Protein AF-X0T9J2-F1 (afdb_monomer_lite)

Organism: NCBI:txid412755

Radius of gyration: 12.71 Å; chains: 1; bounding box: 30×25×27 Å

pLDDT: mean 72.71, std 13.19, range [45.38, 89.12]

Foldseek 3Di:
DPPVVVPQWDADPVRWIWGWPDKFWDPVVVVVVVVVVVVDDKDKDWDDCPPVPVCVVVVTIMMIIIDTD

Secondary structure (DSSP, 8-state):
--HHHH-SEEE-TT--EEEEEEEEESHHHHHHHHHHHHHS-EEEEEEP-TT-HHHHTTTPPEEEEEEE-

Structure (mmCIF, N/CA/C/O backbone):
data_AF-X0T9J2-F1
#
_entry.id   AF-X0T9J2-F1
#
loop_
_atom_site.group_PDB
_atom_site.id
_atom_site.type_symbol
_atom_site.label_atom_id
_atom_site.label_alt_id
_atom_site.label_comp_id
_atom_site.label_asym_id
_atom_site.label_entity_id
_atom_site.label_seq_id
_atom_site.pdbx_PDB_ins_code
_atom_site.Cartn_x
_atom_site.Cartn_y
_atom_site.Cartn_z
_atom_site.occupancy
_atom_site.B_iso_or_equiv
_atom_site.auth_seq_id
_atom_site.auth_comp_id
_atom_site.auth_asym_id
_atom_site.auth_atom_id
_atom_site.pdbx_PDB_model_num
ATOM 1 N N . MET A 1 1 ? 17.945 8.519 -0.493 1.00 46.34 1 MET A N 1
ATOM 2 C CA . MET A 1 1 ? 17.687 7.220 0.173 1.00 46.34 1 MET A CA 1
ATOM 3 C C . MET A 1 1 ? 17.016 7.359 1.551 1.00 46.34 1 MET A C 1
ATOM 5 O O . MET A 1 1 ? 16.897 6.348 2.216 1.00 46.34 1 MET A O 1
ATOM 9 N N . ALA A 1 2 ? 16.551 8.540 1.998 1.00 51.12 2 ALA A N 1
ATOM 10 C CA . ALA A 1 2 ? 16.063 8.716 3.381 1.00 51.12 2 ALA A CA 1
ATOM 11 C C . ALA A 1 2 ? 14.564 9.057 3.512 1.00 51.12 2 ALA A C 1
ATOM 13 O O . ALA A 1 2 ? 13.951 8.720 4.517 1.00 51.12 2 ALA A O 1
ATOM 14 N N . GLU A 1 3 ? 13.944 9.692 2.516 1.00 52.62 3 GLU A N 1
ATOM 15 C CA . GLU A 1 3 ? 12.553 10.157 2.648 1.00 52.62 3 GLU A CA 1
ATOM 16 C C . GLU A 1 3 ? 11.533 9.016 2.637 1.00 52.62 3 GLU A C 1
ATOM 18 O O . GLU A 1 3 ? 10.569 9.040 3.393 1.00 52.62 3 GLU A O 1
ATOM 23 N N . 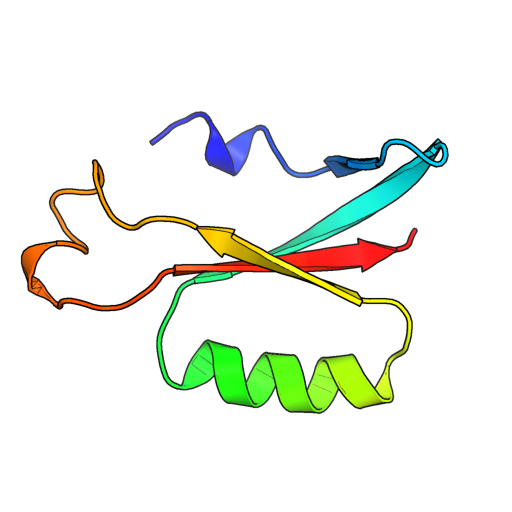GLU A 1 4 ? 11.761 7.956 1.865 1.00 52.88 4 GLU A N 1
ATOM 24 C CA . GLU A 1 4 ? 10.813 6.839 1.832 1.00 52.88 4 GLU A CA 1
ATOM 25 C C . GLU A 1 4 ? 10.908 5.926 3.050 1.00 52.88 4 GLU A C 1
ATOM 27 O O . GLU A 1 4 ? 9.926 5.278 3.393 1.00 52.88 4 GLU A O 1
ATOM 32 N N . GLU A 1 5 ? 12.036 5.882 3.750 1.00 54.09 5 GLU A N 1
ATOM 33 C CA . GLU A 1 5 ? 12.124 5.119 4.999 1.00 54.09 5 GLU A CA 1
ATOM 34 C C . GLU A 1 5 ? 11.370 5.826 6.140 1.00 54.09 5 GLU A C 1
ATOM 36 O O . GLU A 1 5 ? 10.792 5.172 7.006 1.00 54.09 5 GLU A O 1
ATOM 41 N N . LEU A 1 6 ? 11.283 7.160 6.076 1.00 58.41 6 LEU A N 1
ATOM 42 C CA . LEU A 1 6 ? 10.558 7.995 7.036 1.00 58.41 6 LEU A CA 1
ATOM 43 C C . LEU A 1 6 ? 9.039 7.974 6.815 1.00 58.41 6 LEU A C 1
ATOM 45 O O . LEU A 1 6 ? 8.275 8.026 7.779 1.00 58.41 6 LEU A O 1
ATOM 49 N N . ILE A 1 7 ? 8.577 7.870 5.565 1.00 68.25 7 ILE A N 1
ATOM 50 C CA . ILE A 1 7 ? 7.139 7.856 5.264 1.00 68.25 7 ILE A CA 1
ATOM 51 C C . ILE A 1 7 ? 6.605 6.419 5.380 1.00 68.25 7 ILE A C 1
ATOM 53 O O . ILE A 1 7 ? 6.428 5.708 4.383 1.00 68.25 7 ILE A O 1
ATOM 57 N N . GLN A 1 8 ? 6.371 5.980 6.618 1.00 74.75 8 GLN A N 1
ATOM 58 C CA . GLN A 1 8 ? 5.663 4.731 6.934 1.00 74.75 8 GLN A CA 1
ATOM 59 C C . GLN A 1 8 ? 4.150 4.936 7.072 1.00 74.75 8 GLN A C 1
ATOM 61 O O . GLN A 1 8 ? 3.372 4.007 6.855 1.00 74.75 8 GLN A O 1
ATOM 66 N N . GLU A 1 9 ? 3.735 6.155 7.406 1.00 82.56 9 GLU A N 1
ATOM 67 C CA . GLU A 1 9 ? 2.352 6.524 7.678 1.00 82.56 9 GLU A CA 1
ATOM 68 C C . GLU A 1 9 ? 2.026 7.853 6.993 1.00 82.56 9 GLU A C 1
ATOM 70 O O . GLU A 1 9 ? 2.879 8.726 6.833 1.00 82.56 9 GLU A O 1
ATOM 75 N N . ARG A 1 10 ? 0.778 7.983 6.562 1.00 84.00 10 ARG A N 1
ATOM 76 C CA . ARG A 1 10 ? 0.241 9.094 5.781 1.00 84.00 10 ARG A CA 1
ATOM 77 C C . ARG A 1 10 ? -1.145 9.430 6.311 1.00 84.00 10 ARG A C 1
ATOM 79 O O . ARG A 1 10 ? -1.898 8.533 6.680 1.00 84.00 10 ARG A O 1
ATOM 86 N N . ILE A 1 11 ? -1.505 10.707 6.287 1.00 84.75 11 ILE A N 1
ATOM 87 C CA . ILE A 1 11 ? -2.882 11.151 6.506 1.00 84.75 11 ILE A CA 1
ATOM 88 C C . ILE A 1 11 ? -3.351 11.819 5.217 1.00 84.75 11 ILE A C 1
ATOM 90 O O . ILE A 1 11 ? -2.639 12.649 4.659 1.00 84.75 11 ILE A O 1
ATOM 94 N N . ASP A 1 12 ? -4.497 11.385 4.714 1.00 85.00 12 ASP A N 1
ATOM 95 C CA . ASP A 1 12 ? -5.150 11.967 3.541 1.00 85.00 12 ASP A CA 1
ATOM 96 C C . ASP A 1 12 ? -5.953 13.231 3.908 1.00 85.00 12 ASP A C 1
ATOM 98 O O . ASP A 1 12 ? -6.200 13.490 5.086 1.00 85.00 12 ASP A O 1
ATOM 102 N N . GLU A 1 13 ? -6.365 14.018 2.912 1.00 83.56 13 GLU A N 1
ATOM 103 C CA . GLU A 1 13 ? -7.148 15.250 3.089 1.00 83.56 13 GLU A CA 1
ATOM 104 C C . GLU A 1 13 ? -8.481 15.028 3.825 1.00 83.56 13 GLU A C 1
ATOM 106 O O . GLU A 1 13 ? -8.944 15.912 4.545 1.00 83.56 13 GLU A O 1
ATOM 111 N N . GLU A 1 14 ? -9.066 13.830 3.739 1.00 83.56 14 GLU A N 1
ATOM 112 C CA . GLU A 1 14 ? -10.259 13.446 4.504 1.00 83.56 14 GLU A CA 1
ATOM 113 C C . GLU A 1 14 ? -9.956 13.081 5.975 1.00 83.56 14 GLU A C 1
ATOM 115 O O . GLU A 1 14 ? -10.858 12.727 6.735 1.00 83.56 14 GLU A O 1
ATOM 120 N N . GLY A 1 15 ? -8.689 13.124 6.403 1.00 87.06 15 GLY A N 1
ATOM 121 C CA . GLY A 1 15 ? -8.249 12.713 7.742 1.00 87.06 15 GLY A CA 1
ATOM 122 C C . GLY A 1 15 ? -8.064 11.199 7.904 1.00 87.06 15 GLY A C 1
ATOM 123 O O . GLY A 1 15 ? -7.824 10.715 9.013 1.00 87.06 15 GLY A O 1
ATOM 124 N N . ASN A 1 16 ? -8.154 10.435 6.812 1.00 88.25 16 ASN A N 1
ATOM 125 C CA . ASN A 1 16 ? -7.936 8.990 6.810 1.00 88.25 16 ASN A CA 1
ATOM 126 C C . ASN A 1 16 ? -6.452 8.666 7.027 1.00 88.25 16 ASN A C 1
ATOM 128 O O . ASN A 1 16 ? -5.591 9.232 6.352 1.00 88.25 16 ASN A O 1
ATOM 132 N N . ARG A 1 17 ? -6.148 7.733 7.938 1.00 88.94 17 ARG A N 1
ATOM 133 C CA . ARG A 1 17 ? -4.781 7.249 8.171 1.00 88.94 17 ARG A CA 1
ATOM 134 C C . ARG A 1 17 ? -4.465 6.082 7.252 1.00 88.94 17 ARG A C 1
ATOM 136 O O . ARG A 1 17 ? -5.242 5.142 7.116 1.00 88.94 17 ARG A O 1
ATOM 143 N N . TRP A 1 18 ? -3.287 6.142 6.666 1.00 89.12 18 TRP A N 1
ATOM 144 C CA . TRP A 1 18 ? -2.796 5.217 5.670 1.00 89.12 18 TRP A CA 1
ATOM 145 C C . TRP A 1 18 ? -1.426 4.731 6.103 1.00 89.12 18 TRP A C 1
ATOM 147 O O . TRP A 1 18 ? -0.538 5.533 6.384 1.00 89.12 18 TRP A O 1
ATOM 157 N N . ARG A 1 19 ? -1.231 3.419 6.130 1.00 86.56 19 ARG A N 1
ATOM 158 C CA . ARG A 1 19 ? 0.063 2.815 6.430 1.00 86.56 19 ARG A CA 1
ATOM 159 C C . ARG A 1 19 ? 0.670 2.256 5.158 1.00 86.56 19 ARG A C 1
ATOM 161 O O . ARG A 1 19 ? 0.018 1.492 4.445 1.00 86.56 19 ARG A O 1
ATOM 168 N N . LYS A 1 20 ? 1.919 2.616 4.874 1.00 86.69 20 LYS A N 1
ATOM 169 C CA . LYS A 1 20 ? 2.651 2.058 3.741 1.00 86.69 20 LYS A CA 1
ATOM 170 C C . LYS A 1 20 ? 2.961 0.598 4.027 1.00 86.69 20 LYS A C 1
ATOM 172 O O . LYS A 1 20 ? 3.651 0.287 4.997 1.00 86.69 20 LYS A O 1
ATOM 177 N N . VAL A 1 21 ? 2.466 -0.286 3.173 1.00 84.25 21 VAL A N 1
ATOM 178 C CA . VAL A 1 21 ? 2.737 -1.729 3.263 1.00 84.25 21 VAL A CA 1
ATOM 179 C C . VAL A 1 21 ? 3.686 -2.200 2.171 1.00 84.25 21 VAL A C 1
ATOM 181 O O . VAL A 1 21 ? 4.328 -3.233 2.329 1.00 84.25 21 VAL A O 1
ATOM 184 N N . TYR A 1 22 ? 3.793 -1.445 1.075 1.00 81.69 22 TYR A N 1
ATOM 185 C CA . TYR A 1 22 ? 4.626 -1.815 -0.060 1.00 81.69 22 TYR A CA 1
ATOM 186 C C . TYR A 1 22 ? 5.145 -0.582 -0.801 1.00 81.69 22 TYR A C 1
ATOM 188 O O . TYR A 1 22 ? 4.434 0.414 -0.955 1.00 81.69 22 TYR A O 1
ATOM 196 N N . PHE A 1 23 ? 6.381 -0.678 -1.280 1.00 81.00 23 PHE A N 1
ATOM 197 C CA . PHE A 1 23 ? 6.986 0.273 -2.199 1.00 81.00 23 PHE A CA 1
ATOM 198 C C . PHE A 1 23 ? 7.876 -0.480 -3.190 1.00 81.00 23 PHE A C 1
ATOM 200 O O . PHE A 1 23 ? 8.797 -1.183 -2.774 1.00 81.00 23 PHE A O 1
ATOM 207 N N . GLY A 1 24 ? 7.581 -0.367 -4.482 1.00 76.94 24 GLY A N 1
ATOM 208 C CA . GLY A 1 24 ? 8.307 -1.071 -5.536 1.00 76.94 24 GLY A CA 1
ATOM 209 C C . GLY A 1 24 ? 7.567 -1.069 -6.872 1.00 76.94 24 GLY A C 1
ATOM 210 O O . GLY A 1 24 ? 6.410 -0.662 -6.958 1.00 76.94 24 GLY A O 1
ATOM 211 N N . GLY A 1 25 ? 8.254 -1.505 -7.925 1.00 77.31 25 GLY A N 1
ATOM 212 C CA . GLY A 1 25 ? 7.724 -1.606 -9.287 1.00 77.31 25 GLY A CA 1
ATOM 213 C C . GLY A 1 25 ? 7.594 -3.049 -9.786 1.00 77.31 25 GLY A C 1
ATOM 214 O O . GLY A 1 25 ? 7.836 -4.010 -9.054 1.00 77.31 25 GLY A O 1
ATOM 215 N N . GLY A 1 26 ? 7.217 -3.196 -11.057 1.00 75.81 26 GLY A N 1
ATOM 216 C CA . GLY A 1 26 ? 7.297 -4.466 -11.791 1.00 75.81 26 GLY A CA 1
ATOM 217 C C . GLY A 1 26 ? 6.128 -5.445 -11.592 1.00 75.81 26 GLY A C 1
ATOM 218 O O . GLY A 1 26 ? 5.017 -5.084 -11.195 1.00 75.81 26 GLY A O 1
ATOM 219 N N . GLU A 1 27 ? 6.354 -6.723 -11.912 1.00 73.62 27 GLU A N 1
ATOM 220 C CA . GLU A 1 27 ? 5.338 -7.791 -11.820 1.00 73.62 27 GLU A CA 1
ATOM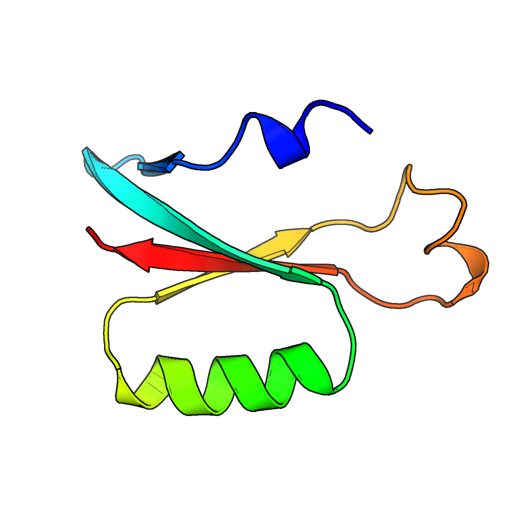 221 C C . GLU A 1 27 ? 4.888 -8.086 -10.383 1.00 73.62 27 GLU A C 1
ATOM 223 O O . GLU A 1 27 ? 3.725 -8.427 -10.151 1.00 73.62 27 GLU A O 1
ATOM 228 N N . HIS A 1 28 ? 5.776 -7.880 -9.408 1.00 73.62 28 HIS A N 1
ATOM 229 C CA . HIS A 1 28 ? 5.472 -8.071 -7.990 1.00 73.62 28 HIS A CA 1
ATOM 230 C C . HIS A 1 28 ? 4.364 -7.121 -7.515 1.00 73.62 28 HIS A C 1
ATOM 232 O O . HIS A 1 28 ? 3.467 -7.540 -6.781 1.00 73.62 28 HIS A O 1
ATOM 238 N N . PHE A 1 29 ? 4.362 -5.876 -8.004 1.00 79.69 29 PHE A N 1
ATOM 239 C CA . PHE A 1 29 ? 3.308 -4.905 -7.721 1.00 79.69 29 PHE A CA 1
ATOM 240 C C . PHE A 1 29 ? 1.935 -5.385 -8.212 1.00 79.69 29 PHE A C 1
ATOM 242 O O . PHE A 1 29 ? 0.958 -5.302 -7.472 1.00 79.69 29 PHE A O 1
ATOM 249 N N . LYS A 1 30 ? 1.843 -5.938 -9.430 1.00 76.25 30 LYS A N 1
ATOM 250 C CA . LYS A 1 30 ? 0.564 -6.407 -10.000 1.00 76.25 30 LYS A CA 1
ATOM 251 C C . LYS A 1 30 ? -0.052 -7.534 -9.172 1.00 76.25 30 LYS A C 1
ATOM 253 O O . LYS A 1 30 ? -1.259 -7.529 -8.935 1.00 76.25 30 LYS A O 1
ATOM 258 N N . SER A 1 31 ? 0.777 -8.474 -8.719 1.00 80.38 31 SER A N 1
ATOM 259 C CA . SER A 1 31 ? 0.336 -9.582 -7.865 1.00 80.38 31 SER A CA 1
ATOM 260 C C . SER A 1 31 ? -0.129 -9.088 -6.493 1.00 80.38 31 SER A C 1
ATOM 262 O O . SER A 1 31 ? -1.172 -9.510 -5.992 1.00 80.38 31 SER A O 1
ATOM 264 N N . TRP A 1 32 ? 0.596 -8.134 -5.905 1.00 78.81 32 TRP A N 1
ATOM 265 C CA . TRP A 1 32 ? 0.201 -7.530 -4.635 1.00 78.81 32 TRP A CA 1
ATOM 266 C C . TRP A 1 32 ? -1.088 -6.714 -4.760 1.00 78.81 32 TRP A C 1
ATOM 268 O O . TRP A 1 32 ? -1.974 -6.824 -3.919 1.00 78.81 32 TRP A O 1
ATOM 278 N N . LEU A 1 33 ? -1.236 -5.938 -5.836 1.00 80.00 33 LEU A N 1
ATOM 279 C CA . LEU A 1 33 ? -2.441 -5.163 -6.120 1.00 80.00 33 LEU A CA 1
ATOM 280 C C . LEU A 1 33 ? -3.674 -6.062 -6.254 1.00 80.00 33 LEU A C 1
ATOM 282 O O . LEU A 1 33 ? -4.732 -5.732 -5.721 1.00 80.00 33 LEU A O 1
ATOM 286 N N . ALA A 1 34 ? -3.533 -7.198 -6.942 1.00 82.06 34 ALA A N 1
ATOM 287 C CA . ALA A 1 34 ? -4.604 -8.178 -7.085 1.00 82.06 34 ALA A CA 1
ATOM 288 C C . ALA A 1 34 ? -5.057 -8.722 -5.721 1.00 82.06 34 ALA A C 1
ATOM 290 O O . ALA A 1 34 ? -6.252 -8.721 -5.441 1.00 82.06 34 ALA A O 1
ATOM 291 N N . GLN A 1 35 ? -4.112 -9.081 -4.846 1.00 78.50 35 GLN A N 1
ATOM 292 C CA . GLN A 1 35 ? -4.415 -9.549 -3.488 1.00 78.50 35 GLN A CA 1
ATOM 293 C C . GLN A 1 35 ? -5.022 -8.445 -2.613 1.00 78.50 35 GLN A C 1
ATOM 295 O O . GLN A 1 35 ? -6.002 -8.662 -1.905 1.00 78.50 35 GLN A O 1
ATOM 300 N N . CYS A 1 36 ? -4.482 -7.229 -2.679 1.00 76.88 36 CYS A N 1
ATOM 301 C CA . CYS A 1 36 ? -4.980 -6.104 -1.896 1.00 76.88 36 CYS A CA 1
ATOM 302 C C . CYS A 1 36 ? -6.392 -5.669 -2.310 1.00 76.88 36 CYS A C 1
ATOM 304 O O . CYS A 1 36 ? -7.157 -5.226 -1.455 1.00 76.88 36 CYS A O 1
ATOM 306 N N . ARG A 1 37 ? -6.767 -5.826 -3.586 1.00 71.75 37 ARG A N 1
ATOM 307 C CA . ARG A 1 37 ? -8.127 -5.535 -4.063 1.00 71.75 37 ARG A CA 1
ATOM 308 C C . ARG A 1 37 ? -9.183 -6.423 -3.395 1.00 71.75 37 ARG A C 1
ATOM 310 O O . ARG A 1 37 ? -10.312 -5.973 -3.227 1.00 71.75 37 ARG A O 1
ATOM 317 N N . GLU A 1 38 ? -8.825 -7.641 -2.993 1.00 73.94 38 GLU A N 1
ATOM 318 C CA . GLU A 1 38 ? -9.703 -8.515 -2.199 1.00 73.94 38 GLU A CA 1
ATOM 319 C C . GLU A 1 38 ? -9.737 -8.136 -0.709 1.00 73.94 38 GLU A C 1
ATOM 321 O O . GLU A 1 38 ? -10.738 -8.382 -0.041 1.00 73.94 38 GLU A O 1
ATOM 326 N N . LEU A 1 39 ? -8.680 -7.503 -0.186 1.00 67.75 39 LEU A N 1
ATOM 327 C CA . LEU A 1 39 ? -8.515 -7.206 1.244 1.00 67.75 39 LEU A CA 1
ATOM 328 C C . LEU A 1 39 ? -9.159 -5.881 1.711 1.00 67.75 39 LEU A C 1
ATOM 330 O O . LEU A 1 39 ? -9.295 -5.681 2.917 1.00 67.75 39 LEU A O 1
ATOM 334 N N . GLY A 1 40 ? -9.592 -4.989 0.808 1.00 68.56 40 GLY A N 1
ATOM 335 C CA . GLY A 1 40 ? -10.381 -3.791 1.152 1.00 68.56 40 GLY A CA 1
ATOM 336 C C . GLY A 1 40 ? -9.758 -2.444 0.753 1.00 68.56 40 GLY A C 1
ATOM 337 O O . GLY A 1 40 ? -9.161 -2.326 -0.314 1.00 68.56 40 GLY A O 1
ATOM 338 N N . GLN A 1 41 ? -9.969 -1.397 1.575 1.00 78.56 41 GLN A N 1
ATOM 339 C CA . GLN A 1 41 ? -9.572 0.000 1.300 1.00 78.56 41 GLN A CA 1
ATOM 340 C C . GLN A 1 41 ? -8.047 0.155 1.233 1.00 78.56 41 GLN A C 1
ATOM 342 O O . GLN A 1 41 ? -7.368 0.391 2.236 1.00 78.56 41 GLN A O 1
ATOM 347 N N . ILE A 1 42 ? -7.533 0.049 0.015 1.00 83.75 42 ILE A N 1
ATOM 348 C CA . ILE A 1 42 ? -6.148 0.321 -0.338 1.00 83.75 42 ILE A CA 1
ATOM 349 C C . ILE A 1 42 ? -6.061 1.604 -1.158 1.00 83.75 42 ILE A C 1
ATOM 351 O O . ILE A 1 42 ? -6.962 1.930 -1.930 1.00 83.75 42 ILE A O 1
ATOM 355 N N . MET A 1 43 ? -4.952 2.310 -1.017 1.00 84.00 43 MET A N 1
ATOM 356 C CA . MET A 1 43 ? -4.607 3.459 -1.836 1.00 84.00 43 MET A CA 1
ATOM 357 C C . MET A 1 43 ? -3.286 3.163 -2.532 1.00 84.00 43 MET A C 1
ATOM 359 O O . MET A 1 43 ? -2.328 2.694 -1.921 1.00 84.00 43 MET A O 1
ATOM 363 N N . VAL A 1 44 ? -3.256 3.396 -3.835 1.00 83.44 44 VAL A N 1
ATOM 364 C CA . VAL A 1 44 ? -2.101 3.119 -4.682 1.00 83.44 44 VAL A CA 1
ATOM 365 C C . VAL A 1 44 ? -1.634 4.441 -5.250 1.00 83.44 44 V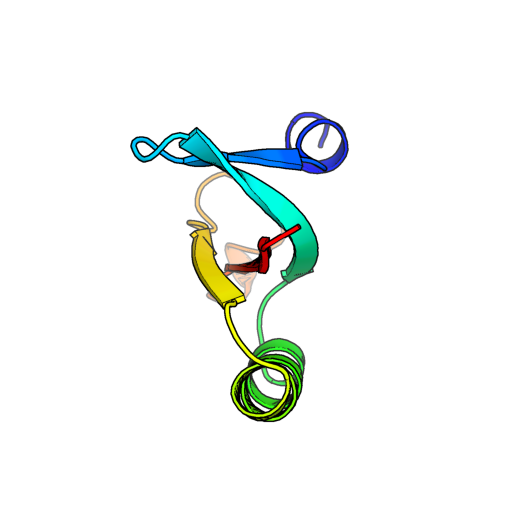AL A C 1
ATOM 367 O O . VAL A 1 44 ? -2.419 5.157 -5.864 1.00 83.44 44 VAL A O 1
ATOM 370 N N . GLU A 1 45 ? -0.368 4.759 -5.033 1.00 81.00 45 GLU A N 1
ATOM 371 C CA . GLU A 1 45 ? 0.251 5.981 -5.525 1.00 81.00 45 GLU A CA 1
ATOM 372 C C . GLU A 1 45 ? 1.386 5.614 -6.480 1.00 81.00 45 GLU A C 1
ATOM 374 O O . GLU A 1 45 ? 2.323 4.908 -6.104 1.00 81.00 45 GLU A O 1
ATOM 379 N N . GLU A 1 46 ? 1.284 6.070 -7.726 1.00 78.12 46 GLU A N 1
ATOM 380 C CA . GLU A 1 46 ? 2.386 6.013 -8.686 1.00 78.12 46 GLU A CA 1
ATOM 381 C C . GLU A 1 46 ? 3.485 6.971 -8.216 1.00 78.12 46 GLU A C 1
ATOM 383 O O . GLU A 1 46 ? 3.276 8.179 -8.119 1.00 78.12 46 GLU A O 1
ATOM 388 N N . ALA A 1 47 ? 4.648 6.416 -7.890 1.00 72.62 47 ALA A N 1
ATOM 389 C CA . ALA A 1 47 ? 5.835 7.184 -7.574 1.00 72.62 47 ALA A CA 1
ATOM 390 C C . ALA A 1 47 ? 6.651 7.349 -8.856 1.00 72.62 47 ALA A C 1
ATOM 392 O O . ALA A 1 47 ? 6.981 6.374 -9.537 1.00 72.62 47 ALA A O 1
ATOM 393 N N . ASP A 1 48 ? 6.968 8.595 -9.186 1.00 62.97 48 ASP A N 1
ATOM 394 C CA . ASP A 1 48 ? 7.807 8.880 -10.336 1.00 62.97 48 ASP A CA 1
ATOM 395 C C . ASP A 1 48 ? 9.238 8.382 -10.065 1.00 62.97 48 ASP A C 1
ATOM 397 O O . ASP A 1 48 ? 9.809 8.613 -8.997 1.00 62.97 48 ASP A O 1
ATOM 401 N N . SER A 1 49 ? 9.799 7.637 -11.016 1.00 59.31 49 SER A N 1
ATOM 402 C CA . SER A 1 49 ? 11.156 7.089 -10.936 1.00 59.31 49 SER A CA 1
ATOM 403 C C . SER A 1 49 ? 12.241 8.152 -11.158 1.00 59.31 49 SER A C 1
ATOM 405 O O . SER A 1 49 ? 13.423 7.865 -10.956 1.00 59.31 49 SER A O 1
ATOM 407 N N . THR A 1 50 ? 11.864 9.372 -11.559 1.00 51.22 50 THR A N 1
ATOM 408 C CA . THR A 1 50 ? 12.775 10.493 -11.815 1.00 51.22 50 THR A CA 1
ATOM 409 C C . THR A 1 50 ? 13.482 10.901 -10.524 1.00 51.22 50 THR A C 1
ATOM 411 O O . THR A 1 50 ? 12.865 11.410 -9.588 1.00 51.22 50 THR A O 1
ATOM 414 N N . GLY A 1 51 ? 14.798 10.676 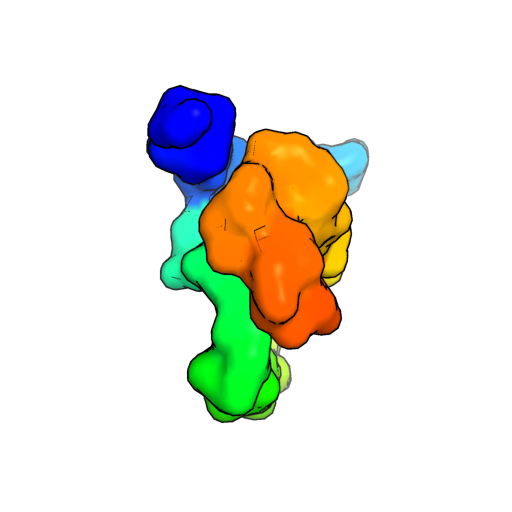-10.465 1.00 49.81 51 GLY A N 1
ATOM 415 C CA . GLY A 1 51 ? 15.629 10.973 -9.292 1.00 49.81 51 GLY A CA 1
ATOM 416 C C . GLY A 1 51 ? 16.216 9.739 -8.604 1.00 49.81 51 G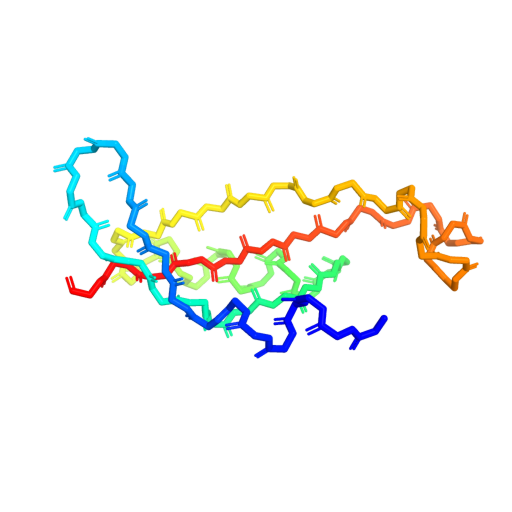LY A C 1
ATOM 417 O O . GLY A 1 51 ? 17.169 9.865 -7.829 1.00 49.81 51 GLY A O 1
ATOM 418 N N . TYR A 1 52 ? 15.739 8.538 -8.938 1.00 57.16 52 TYR A N 1
ATOM 419 C CA . 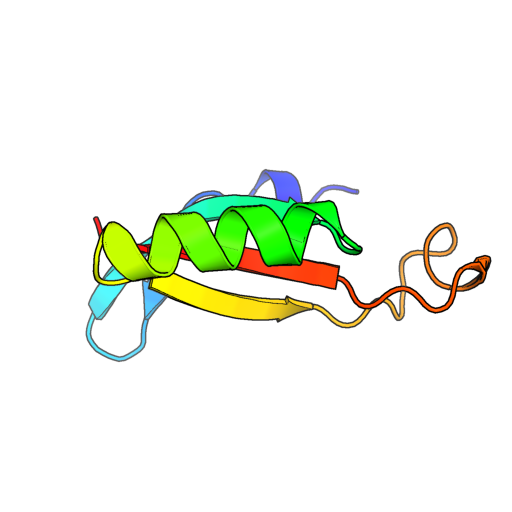TYR A 1 52 ? 16.404 7.296 -8.568 1.00 57.16 52 TYR A CA 1
ATOM 420 C C . TYR A 1 52 ? 17.222 6.778 -9.751 1.00 57.16 52 TYR A C 1
ATOM 422 O O . TYR A 1 52 ? 16.749 5.971 -10.546 1.00 57.16 52 TYR A O 1
ATOM 430 N N . LYS A 1 53 ? 18.497 7.192 -9.813 1.00 46.59 53 LYS A N 1
ATOM 431 C CA . LYS A 1 53 ? 19.469 6.802 -10.857 1.00 46.59 53 LYS A CA 1
ATOM 432 C C . LYS A 1 53 ? 19.497 5.304 -11.203 1.00 46.59 53 LYS A C 1
ATOM 434 O O . LYS A 1 53 ? 19.874 4.964 -12.309 1.00 46.59 53 LYS A O 1
ATOM 439 N N . CYS A 1 54 ? 19.119 4.423 -10.276 1.00 49.59 54 CYS A N 1
ATOM 440 C CA . CYS A 1 54 ? 19.128 2.971 -10.478 1.00 49.59 54 CYS A CA 1
ATOM 441 C C . CYS A 1 54 ? 17.844 2.429 -11.145 1.00 49.59 54 CYS A C 1
ATOM 443 O O . CYS A 1 54 ? 17.876 1.354 -11.729 1.00 49.59 54 CYS A O 1
ATOM 445 N N . PHE A 1 55 ? 16.730 3.169 -11.083 1.00 51.19 55 PHE A N 1
ATOM 446 C CA . PHE A 1 55 ? 15.449 2.796 -11.701 1.00 51.19 55 PHE A CA 1
ATOM 447 C C . PHE A 1 55 ? 15.218 3.495 -13.053 1.00 51.19 55 PHE A C 1
ATOM 449 O O . PHE A 1 55 ? 14.480 2.976 -13.889 1.00 51.19 55 PHE A O 1
ATOM 456 N N . GLU A 1 56 ? 15.896 4.622 -13.309 1.00 45.38 56 GLU A N 1
ATOM 457 C CA . GLU A 1 56 ? 15.896 5.301 -14.618 1.00 45.38 56 GLU A CA 1
ATOM 458 C C . GLU A 1 56 ? 16.457 4.423 -15.751 1.00 45.38 56 GLU A C 1
ATOM 460 O O . GLU A 1 56 ? 15.959 4.490 -16.871 1.00 45.38 56 GLU A O 1
ATOM 465 N N . GLU A 1 57 ? 17.433 3.551 -15.474 1.00 49.25 57 GLU A N 1
ATOM 466 C CA . GLU A 1 57 ? 18.014 2.658 -16.492 1.00 49.25 57 GLU A CA 1
ATOM 467 C C . GLU A 1 57 ? 17.068 1.514 -16.912 1.00 49.25 57 GLU A C 1
ATOM 469 O O . GLU A 1 57 ? 17.229 0.957 -17.998 1.00 49.25 57 GLU A O 1
ATOM 474 N N . GLY A 1 58 ? 16.062 1.182 -16.091 1.00 54.66 58 GLY A N 1
ATOM 475 C CA . GLY A 1 58 ? 15.087 0.115 -16.363 1.00 54.66 58 GLY A CA 1
ATOM 476 C C . GLY A 1 58 ? 13.747 0.592 -16.937 1.00 54.66 58 GLY A C 1
ATOM 477 O O . GLY A 1 58 ? 12.982 -0.219 -17.454 1.00 54.66 58 GLY A O 1
ATOM 478 N N . GLY A 1 59 ? 13.438 1.894 -16.853 1.00 56.88 59 GLY A N 1
ATOM 479 C CA . GLY A 1 59 ? 12.138 2.445 -17.269 1.00 56.88 59 GLY A CA 1
ATOM 480 C C . GLY A 1 59 ? 10.946 1.925 -16.450 1.00 56.88 59 GLY A C 1
ATOM 481 O O . GLY A 1 59 ? 9.795 2.034 -16.880 1.00 56.88 59 GLY A O 1
ATOM 482 N N . GLU A 1 60 ? 11.203 1.328 -15.285 1.00 60.66 60 GLU A N 1
ATOM 483 C CA . GLU A 1 60 ? 10.177 0.709 -14.453 1.00 60.66 60 GLU A CA 1
ATOM 484 C C . GLU A 1 60 ? 9.522 1.743 -13.534 1.00 60.66 60 GLU A C 1
ATOM 486 O O . GLU A 1 60 ? 10.163 2.344 -12.672 1.00 60.66 60 GLU A O 1
ATOM 491 N N . LYS A 1 61 ? 8.207 1.922 -13.703 1.00 70.94 61 LYS A N 1
ATOM 492 C CA . LYS A 1 61 ? 7.387 2.743 -12.809 1.00 70.94 61 LYS A CA 1
ATOM 493 C C . LYS A 1 61 ? 7.393 2.165 -11.395 1.00 70.94 61 LYS A C 1
ATOM 495 O O . LYS A 1 61 ? 7.191 0.961 -11.211 1.00 70.94 61 LYS A O 1
ATOM 500 N N . LEU A 1 62 ? 7.554 3.036 -10.405 1.00 78.25 62 LEU A N 1
ATOM 501 C CA . LEU A 1 62 ? 7.467 2.678 -8.996 1.00 78.25 62 LEU A CA 1
ATOM 502 C C . LEU A 1 62 ? 6.054 2.935 -8.480 1.00 78.25 62 LEU A C 1
ATOM 504 O O . LEU A 1 62 ? 5.372 3.871 -8.891 1.00 78.25 62 LEU A O 1
ATOM 508 N N . PHE A 1 63 ? 5.612 2.099 -7.550 1.00 81.19 63 PHE A N 1
ATOM 509 C CA . PHE A 1 63 ? 4.301 2.223 -6.935 1.00 81.19 63 PHE A CA 1
ATOM 510 C C . PHE A 1 63 ? 4.428 2.107 -5.420 1.00 81.19 63 PHE A C 1
ATOM 512 O O . PHE A 1 63 ? 5.213 1.317 -4.889 1.00 81.19 63 PHE A O 1
ATOM 519 N N . ARG A 1 64 ? 3.615 2.883 -4.710 1.00 84.44 64 ARG A N 1
ATOM 520 C CA . ARG A 1 64 ? 3.422 2.813 -3.262 1.00 84.44 64 ARG A CA 1
ATOM 521 C C . ARG A 1 64 ? 2.030 2.285 -2.991 1.00 84.44 64 ARG A C 1
ATOM 523 O O . ARG A 1 64 ? 1.061 2.775 -3.565 1.00 84.44 64 ARG A O 1
ATOM 530 N N . ILE A 1 65 ? 1.930 1.311 -2.096 1.00 85.19 65 ILE A N 1
ATOM 531 C CA . ILE A 1 65 ? 0.643 0.790 -1.643 1.00 85.19 65 ILE A CA 1
ATOM 532 C C . ILE A 1 65 ? 0.476 1.130 -0.177 1.00 85.19 65 ILE A C 1
ATOM 534 O O . ILE A 1 65 ? 1.327 0.849 0.675 1.00 85.19 65 ILE A O 1
ATOM 538 N N . TRP A 1 66 ? -0.677 1.711 0.084 1.00 87.44 66 TRP A N 1
ATOM 539 C CA . TRP A 1 66 ? -1.130 2.174 1.366 1.00 87.44 66 TRP A CA 1
ATOM 540 C C . TRP A 1 66 ? -2.366 1.382 1.756 1.00 87.44 66 TRP A C 1
ATOM 542 O O . TRP A 1 66 ? -3.275 1.196 0.950 1.00 87.44 66 TRP A O 1
ATOM 552 N N . VAL A 1 67 ? -2.415 0.930 2.998 1.00 85.31 67 VAL A N 1
ATOM 553 C CA . VAL A 1 67 ? -3.601 0.290 3.567 1.00 85.31 67 VAL A CA 1
ATOM 554 C C . VAL A 1 67 ? -4.194 1.243 4.585 1.00 85.31 67 VAL A C 1
ATOM 556 O O . VAL A 1 67 ? -3.459 1.822 5.392 1.00 85.31 67 VAL A O 1
ATOM 559 N N . LYS A 1 68 ? -5.511 1.438 4.519 1.00 84.19 68 LYS A N 1
ATOM 560 C CA . LYS A 1 68 ? -6.220 2.254 5.499 1.00 84.19 68 LYS A CA 1
ATOM 561 C C . LYS A 1 68 ? -6.138 1.591 6.872 1.00 84.19 68 LYS A C 1
ATOM 563 O O . LYS A 1 68 ? -6.372 0.386 6.980 1.00 84.19 68 LYS A O 1
ATOM 568 N N . MET A 1 69 ? -5.782 2.373 7.886 1.00 76.31 69 MET A N 1
ATOM 569 C CA . MET A 1 69 ? -5.736 1.932 9.282 1.00 76.31 69 MET A CA 1
ATOM 570 C C . MET A 1 69 ? -7.067 2.164 9.991 1.00 76.31 69 MET A C 1
ATOM 572 O O . MET A 1 69 ? -7.767 3.139 9.628 1.00 76.31 69 MET A O 1
#

Sequence (69 aa):
MAEEELIQERIDEEGNRWRKVYFGGGEHFKSWLAQCRELGQIMVEEADSTGYKCFEEGGEKLFRIWVKM